Protein AF-A0A9P5CSH1-F1 (afdb_monomer)

InterPro domains:
  IPR000719 Protein kinase domain [PF00069] (2-69)
  IPR000719 Protein kinase domain [PS50011] (1-75)
  IPR011009 Protein kinase-like domain superfamily [SSF56112] (2-69)

pLDDT: mean 89.68, std 12.95, range [42.5, 98.5]

Structure (mmCIF, N/CA/C/O backbone):
data_AF-A0A9P5CSH1-F1
#
_entry.id   AF-A0A9P5CSH1-F1
#
loop_
_atom_site.group_PDB
_atom_site.id
_atom_site.type_symbol
_atom_site.label_atom_id
_atom_site.label_alt_id
_atom_site.label_comp_id
_atom_site.label_asym_id
_atom_site.label_entity_id
_atom_site.label_seq_id
_atom_site.pdbx_PDB_ins_code
_atom_site.Cartn_x
_atom_site.Cartn_y
_atom_site.Cartn_z
_atom_site.occupancy
_atom_site.B_iso_or_equiv
_atom_site.auth_seq_id
_atom_site.auth_comp_id
_atom_site.auth_asym_id
_atom_site.auth_atom_id
_atom_site.pdbx_PDB_model_num
ATOM 1 N N . MET A 1 1 ? -8.690 1.733 10.733 1.00 92.75 1 MET A N 1
ATOM 2 C CA . MET A 1 1 ? -7.402 1.388 10.093 1.00 92.75 1 MET A CA 1
ATOM 3 C C . MET A 1 1 ? -7.578 0.760 8.712 1.00 92.75 1 MET A C 1
ATOM 5 O O . MET A 1 1 ? -7.289 1.448 7.745 1.00 92.75 1 MET A O 1
ATOM 9 N N . LEU A 1 2 ? -8.052 -0.493 8.589 1.00 95.69 2 LEU A N 1
ATOM 10 C CA . LEU A 1 2 ? -8.030 -1.245 7.317 1.00 95.69 2 LEU A CA 1
ATOM 11 C C . LEU A 1 2 ? -8.667 -0.488 6.143 1.00 95.69 2 LEU A C 1
ATOM 13 O O . LEU A 1 2 ? -8.012 -0.315 5.124 1.00 95.69 2 LEU A O 1
ATOM 17 N N . CYS A 1 3 ? -9.887 0.036 6.303 1.00 97.31 3 CYS A N 1
ATOM 18 C CA . CYS A 1 3 ? -10.563 0.778 5.232 1.00 97.31 3 CYS A CA 1
ATOM 19 C C . CYS A 1 3 ? -9.758 1.995 4.749 1.00 97.31 3 CYS A C 1
ATOM 21 O O . CYS A 1 3 ? -9.663 2.221 3.551 1.00 97.31 3 CYS A O 1
ATOM 23 N N . GLN A 1 4 ? -9.130 2.742 5.662 1.00 97.75 4 GLN A N 1
ATOM 24 C CA . GLN A 1 4 ? -8.323 3.915 5.307 1.00 97.75 4 GLN A CA 1
ATOM 25 C C .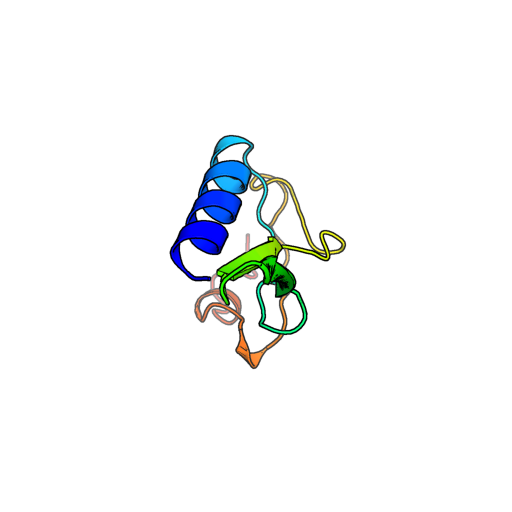 GLN A 1 4 ? -7.021 3.520 4.599 1.00 97.75 4 GLN A C 1
ATOM 27 O O . GLN A 1 4 ? -6.602 4.189 3.660 1.00 97.75 4 GLN A O 1
ATOM 32 N N . MET A 1 5 ? -6.398 2.406 4.999 1.00 98.12 5 MET A N 1
ATOM 33 C CA . MET A 1 5 ? -5.230 1.880 4.286 1.00 98.12 5 MET A CA 1
ATOM 34 C C . MET A 1 5 ? -5.604 1.371 2.897 1.00 98.12 5 MET A C 1
ATOM 36 O O . MET A 1 5 ? -4.893 1.664 1.945 1.00 98.12 5 MET A O 1
ATOM 40 N N . LEU A 1 6 ? -6.747 0.700 2.743 1.00 98.06 6 LEU A N 1
ATOM 41 C CA . LEU A 1 6 ? -7.245 0.301 1.426 1.00 98.06 6 LEU A CA 1
ATOM 42 C C . LEU A 1 6 ? -7.542 1.516 0.537 1.00 98.06 6 LEU A C 1
ATOM 44 O O . LEU A 1 6 ? -7.149 1.505 -0.621 1.00 98.06 6 LEU A O 1
ATOM 48 N N . GLN A 1 7 ? -8.134 2.586 1.077 1.00 98.44 7 GLN A N 1
ATOM 49 C CA . GLN A 1 7 ? -8.338 3.844 0.344 1.00 98.44 7 GLN A CA 1
ATOM 50 C C . GLN A 1 7 ? -7.014 4.478 -0.107 1.00 98.44 7 GLN A C 1
ATOM 52 O O . GLN A 1 7 ? -6.897 4.925 -1.246 1.00 98.44 7 GLN A O 1
ATOM 57 N N . ALA A 1 8 ? -5.995 4.490 0.758 1.00 98.12 8 ALA A N 1
ATOM 58 C CA . ALA A 1 8 ? -4.669 4.981 0.392 1.00 98.12 8 ALA A CA 1
ATOM 59 C C . ALA A 1 8 ? -4.040 4.140 -0.733 1.00 98.12 8 ALA A C 1
ATOM 61 O O . ALA A 1 8 ? -3.486 4.694 -1.681 1.00 98.12 8 ALA A O 1
ATOM 62 N N . LEU A 1 9 ? -4.148 2.810 -0.660 1.00 97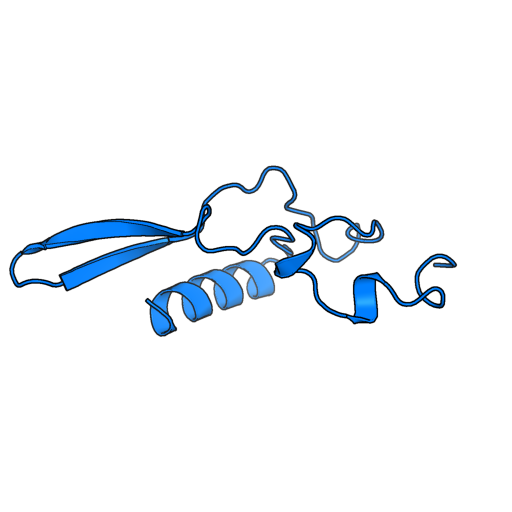.75 9 LEU A N 1
ATOM 63 C CA . LEU A 1 9 ? -3.619 1.906 -1.686 1.00 97.75 9 LEU A CA 1
ATOM 64 C C . LEU A 1 9 ? -4.381 2.001 -3.011 1.00 97.75 9 LEU A C 1
ATOM 66 O O . LEU A 1 9 ? -3.755 1.946 -4.072 1.00 97.75 9 LEU A O 1
ATOM 70 N N . ASP A 1 10 ? -5.697 2.190 -2.963 1.00 98.38 10 ASP A N 1
ATOM 71 C CA . ASP A 1 10 ? -6.529 2.415 -4.145 1.00 98.38 10 ASP A CA 1
ATOM 72 C C . ASP A 1 10 ? -6.114 3.710 -4.859 1.00 98.38 10 ASP A C 1
ATOM 74 O O . ASP A 1 10 ? -5.853 3.718 -6.065 1.00 98.38 10 ASP A O 1
ATOM 78 N N . TYR A 1 11 ? -5.882 4.782 -4.090 1.00 98.50 11 TYR A N 1
ATOM 79 C CA . TYR A 1 11 ? -5.334 6.024 -4.627 1.00 98.50 11 TYR A CA 1
ATOM 80 C C . TYR A 1 11 ? -3.968 5.816 -5.297 1.00 98.50 11 TYR A C 1
ATOM 82 O O . TYR A 1 11 ? -3.794 6.217 -6.449 1.00 98.50 11 TYR A O 1
ATOM 90 N N . LEU A 1 12 ? -3.009 5.151 -4.639 1.00 98.12 12 LEU A N 1
ATOM 91 C CA . LEU A 1 12 ? -1.693 4.883 -5.240 1.00 98.12 12 LEU A CA 1
ATOM 92 C C . LEU A 1 12 ? -1.797 4.065 -6.533 1.00 98.12 12 LEU A C 1
ATOM 94 O O . LEU A 1 12 ? -1.117 4.367 -7.518 1.00 98.12 12 LEU A O 1
ATOM 98 N N . THR A 1 13 ? -2.690 3.077 -6.552 1.00 97.00 13 THR A N 1
ATOM 99 C CA . THR A 1 13 ? -2.958 2.250 -7.732 1.00 97.00 13 THR A CA 1
ATOM 100 C C . THR A 1 13 ? -3.503 3.090 -8.886 1.00 97.00 13 THR A C 1
ATOM 102 O O . THR A 1 13 ? -3.025 2.953 -10.017 1.00 97.00 13 THR A O 1
ATOM 105 N N . SER A 1 14 ? -4.420 4.023 -8.604 1.00 98.25 14 SER A N 1
AT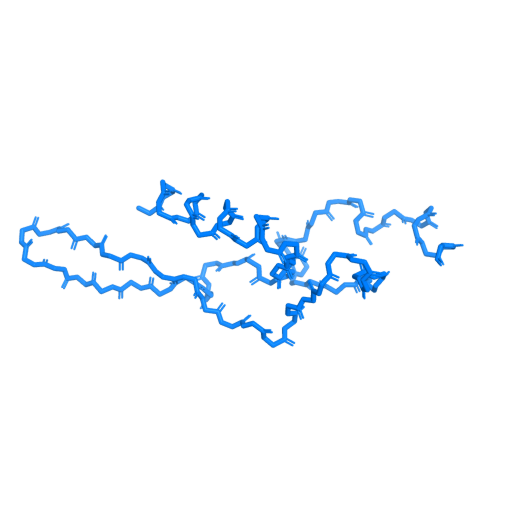OM 106 C CA . SER A 1 14 ? -4.999 4.928 -9.608 1.00 98.25 14 SER A CA 1
ATOM 107 C C . SER A 1 14 ? -3.945 5.785 -10.325 1.00 98.25 14 SER A C 1
ATOM 109 O O . SER A 1 14 ? -4.053 6.030 -11.527 1.00 98.25 14 SER A O 1
ATOM 111 N N . ILE A 1 15 ? -2.865 6.152 -9.625 1.00 97.81 15 ILE A N 1
ATOM 112 C CA . ILE A 1 15 ? -1.737 6.927 -10.167 1.00 97.81 15 ILE A CA 1
ATOM 113 C C . ILE A 1 15 ? -0.531 6.057 -10.557 1.00 97.81 15 ILE A C 1
ATOM 115 O O . ILE A 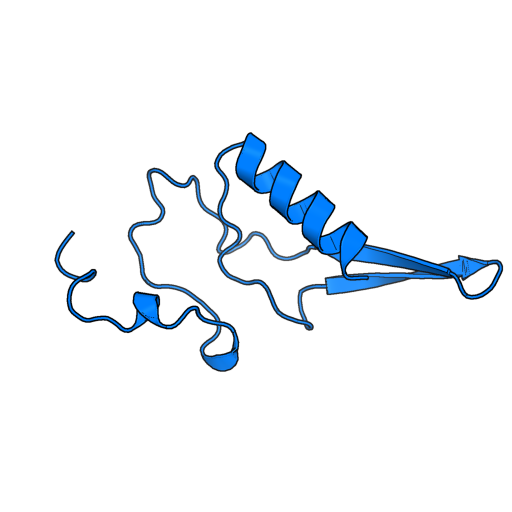1 15 ? 0.551 6.578 -10.837 1.00 97.81 15 ILE A O 1
ATOM 119 N N . ARG A 1 16 ? -0.708 4.729 -10.614 1.00 97.06 16 ARG A N 1
ATOM 120 C CA . ARG A 1 16 ? 0.319 3.745 -11.000 1.00 97.06 16 ARG A CA 1
ATOM 121 C C . ARG A 1 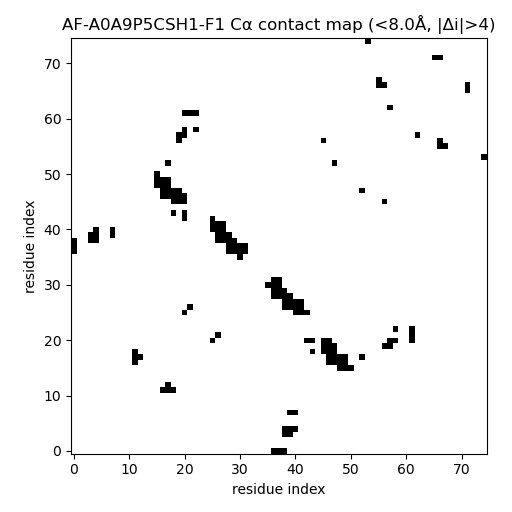16 ? 1.589 3.815 -10.141 1.00 97.06 16 ARG A C 1
ATOM 123 O O . ARG A 1 16 ? 2.689 3.620 -10.663 1.00 97.06 16 ARG A O 1
ATOM 130 N N . ILE A 1 17 ? 1.454 4.070 -8.840 1.00 97.12 17 ILE A N 1
ATOM 131 C CA . ILE A 1 17 ? 2.549 4.024 -7.862 1.00 97.12 17 ILE A CA 1
ATOM 132 C C . ILE A 1 17 ? 2.424 2.762 -7.009 1.00 97.12 17 ILE A C 1
ATOM 134 O O . ILE A 1 17 ? 1.360 2.449 -6.489 1.00 97.12 17 ILE A O 1
ATOM 138 N N . VAL A 1 18 ? 3.541 2.062 -6.824 1.00 94.75 18 VAL A N 1
ATOM 139 C CA . VAL A 1 18 ? 3.664 0.940 -5.891 1.00 94.75 18 VAL A CA 1
ATOM 140 C C . VAL A 1 18 ? 4.450 1.414 -4.673 1.00 94.75 18 VAL A C 1
ATOM 142 O O . VAL A 1 18 ? 5.556 1.932 -4.829 1.00 94.75 18 VAL A O 1
ATOM 145 N N . HIS A 1 19 ? 3.904 1.233 -3.464 1.00 96.06 19 HIS A N 1
ATOM 146 C CA . HIS A 1 19 ? 4.543 1.695 -2.222 1.00 96.06 19 HIS A CA 1
ATOM 147 C C . HIS A 1 19 ? 5.797 0.883 -1.848 1.00 96.06 19 HIS A C 1
ATOM 149 O O . HIS A 1 19 ? 6.800 1.438 -1.405 1.00 96.06 19 HIS A O 1
ATOM 155 N N . ARG A 1 20 ? 5.736 -0.445 -2.034 1.00 93.81 20 ARG A N 1
ATOM 156 C CA . ARG A 1 20 ? 6.802 -1.447 -1.789 1.00 93.81 20 ARG A CA 1
ATOM 157 C C . ARG A 1 20 ? 7.308 -1.599 -0.343 1.00 93.81 20 ARG A C 1
ATOM 159 O O . ARG A 1 20 ? 8.029 -2.550 -0.058 1.00 93.81 20 ARG A O 1
ATOM 166 N N . ASN A 1 21 ? 6.886 -0.741 0.589 1.00 94.81 21 ASN A N 1
ATOM 167 C CA . ASN A 1 21 ? 7.283 -0.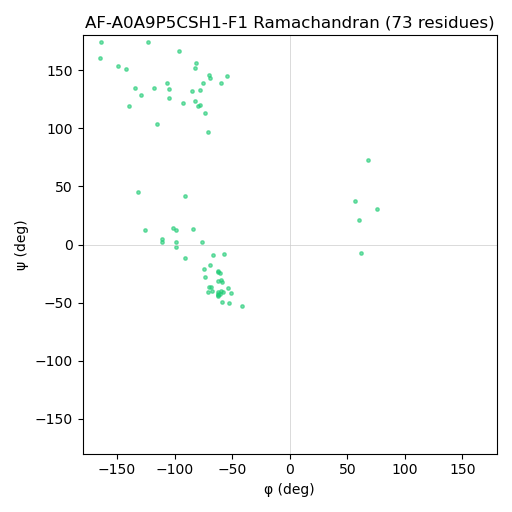807 2.004 1.00 94.81 21 ASN A CA 1
ATOM 168 C C . ASN A 1 21 ? 6.093 -0.695 2.980 1.00 94.81 21 ASN A C 1
ATOM 170 O O . ASN A 1 21 ? 6.118 0.109 3.911 1.00 94.81 21 ASN A O 1
ATOM 174 N N . ILE A 1 22 ? 4.999 -1.419 2.712 1.00 95.62 22 ILE A N 1
ATOM 175 C CA . ILE A 1 22 ? 3.805 -1.412 3.577 1.00 95.62 22 ILE A CA 1
ATOM 176 C C . ILE A 1 22 ? 4.076 -2.293 4.796 1.00 95.62 22 ILE A C 1
ATOM 178 O O . ILE A 1 22 ? 4.342 -3.480 4.648 1.00 95.62 22 ILE A O 1
ATOM 182 N N . LYS A 1 23 ? 4.005 -1.699 5.986 1.00 95.31 23 LYS A N 1
ATOM 183 C CA . LYS A 1 23 ? 4.228 -2.356 7.278 1.00 95.31 23 LYS A CA 1
ATOM 184 C C . LYS A 1 23 ? 3.704 -1.475 8.421 1.00 95.31 23 LYS A C 1
ATOM 186 O O . LYS A 1 23 ? 3.540 -0.273 8.193 1.00 95.31 23 LYS A O 1
ATOM 191 N N . P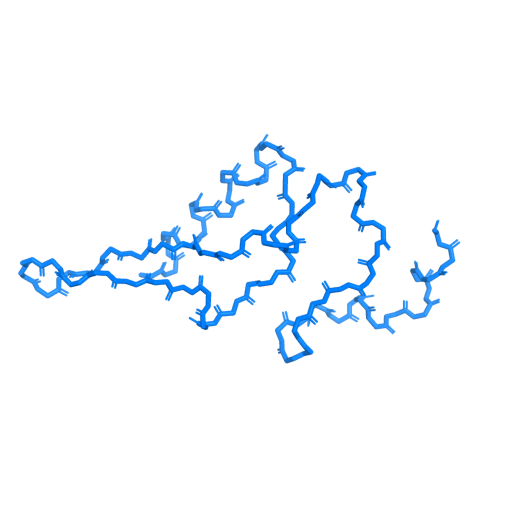RO A 1 24 ? 3.449 -2.015 9.626 1.00 95.94 24 PRO A N 1
ATOM 192 C CA . PRO A 1 24 ? 2.921 -1.250 10.756 1.00 95.94 24 PRO A CA 1
ATOM 193 C C . PRO A 1 24 ? 3.736 0.002 11.099 1.00 95.94 24 PRO A C 1
ATOM 195 O O . PRO A 1 24 ? 3.162 1.045 11.387 1.00 95.94 24 PRO A O 1
ATOM 198 N N . GLU A 1 25 ? 5.064 -0.058 10.992 1.00 96.75 25 GLU A N 1
ATOM 199 C CA . GLU A 1 25 ? 5.971 1.066 11.264 1.00 96.75 25 GLU A CA 1
ATOM 200 C C . GLU A 1 25 ? 5.742 2.251 10.309 1.00 96.75 25 GLU A C 1
ATOM 202 O O . GLU A 1 25 ? 6.045 3.400 10.639 1.00 96.75 25 GLU A O 1
ATOM 207 N N . ASN A 1 26 ? 5.174 1.969 9.133 1.00 97.31 26 ASN A N 1
ATOM 208 C CA . ASN A 1 26 ? 4.853 2.938 8.094 1.00 97.31 26 ASN A CA 1
ATOM 209 C C . ASN A 1 26 ? 3.363 3.321 8.057 1.00 97.31 26 ASN A C 1
ATOM 211 O O . ASN A 1 26 ? 2.910 3.950 7.100 1.00 97.31 26 ASN A O 1
ATOM 215 N N . ILE A 1 27 ? 2.603 2.998 9.104 1.00 97.81 27 ILE A N 1
ATOM 216 C CA . ILE A 1 27 ? 1.220 3.442 9.275 1.00 97.81 27 ILE A CA 1
ATOM 217 C C . ILE A 1 27 ? 1.169 4.339 10.506 1.00 97.81 27 ILE A C 1
ATOM 219 O O . ILE A 1 27 ? 1.217 3.881 11.646 1.00 97.81 27 ILE A O 1
ATOM 223 N N . LEU A 1 28 ? 1.078 5.643 10.269 1.00 97.75 28 LEU A N 1
ATOM 224 C CA . LEU A 1 28 ? 0.879 6.619 11.332 1.00 97.75 28 LEU A CA 1
ATOM 225 C C . LEU A 1 28 ? -0.585 6.687 11.712 1.00 97.75 28 LEU A C 1
ATOM 227 O O . LEU A 1 28 ? -1.462 6.397 10.897 1.00 97.75 28 LEU A O 1
ATOM 231 N N . TYR A 1 29 ? -0.844 7.127 12.936 1.00 97.12 29 TYR A N 1
ATOM 232 C CA . TYR A 1 29 ? -2.186 7.477 13.351 1.00 97.12 29 TYR A CA 1
ATOM 233 C C . TYR A 1 29 ? -2.190 8.696 14.264 1.00 97.12 29 TYR A C 1
ATOM 235 O O . TYR A 1 29 ? -1.240 8.946 15.007 1.00 97.12 29 TYR A O 1
ATOM 243 N N . VAL A 1 30 ? -3.295 9.429 14.215 1.00 96.81 30 VAL A N 1
ATOM 244 C CA . VAL A 1 30 ? -3.633 10.500 15.149 1.00 96.81 30 VAL A CA 1
ATOM 245 C C . VAL A 1 30 ? -4.912 10.092 15.863 1.00 96.81 30 VAL A C 1
ATOM 247 O O . VAL A 1 30 ? -5.842 9.592 15.226 1.00 96.81 30 VAL A O 1
ATOM 250 N N . ARG A 1 31 ? -4.940 10.257 17.188 1.00 96.25 31 ARG A N 1
ATOM 251 C CA . ARG A 1 31 ? -6.157 10.065 17.979 1.00 96.25 31 ARG A CA 1
ATOM 252 C C . ARG A 1 31 ? -6.989 11.338 17.903 1.00 96.25 31 ARG A C 1
ATOM 254 O O . ARG A 1 31 ? -6.516 12.409 18.269 1.00 96.25 31 ARG A O 1
ATOM 261 N N . GLU A 1 32 ? -8.218 11.178 17.457 1.00 94.50 32 GLU A N 1
ATOM 262 C CA . GLU A 1 32 ? -9.230 12.219 17.367 1.00 94.50 32 GLU A CA 1
ATOM 263 C C . GLU A 1 32 ? -10.142 12.178 18.610 1.00 94.50 32 GLU A C 1
ATOM 265 O O . GLU A 1 32 ? -10.139 11.193 19.363 1.00 94.50 32 GLU A O 1
ATOM 270 N N . PRO A 1 33 ? -10.961 13.218 18.844 1.00 94.00 33 PRO A N 1
ATOM 271 C CA . PRO A 1 33 ? -12.005 13.174 19.862 1.00 94.00 33 PRO A CA 1
ATOM 272 C C . PRO A 1 33 ? -12.952 11.976 19.676 1.00 94.00 33 PRO A C 1
ATOM 274 O O . PRO A 1 33 ? -13.281 11.588 18.556 1.00 94.00 33 PRO A O 1
ATOM 277 N N . GLY A 1 34 ? -13.425 11.403 20.786 1.00 93.25 34 GLY A N 1
ATOM 278 C CA . GLY A 1 34 ? -14.377 10.286 20.754 1.00 93.25 34 GLY A CA 1
ATOM 279 C C . GLY A 1 34 ? -13.764 8.930 20.387 1.00 93.25 34 GLY A C 1
ATOM 280 O O . GLY A 1 34 ? -14.445 8.112 19.776 1.00 93.25 34 GLY A O 1
ATOM 281 N N . ASP A 1 35 ? -12.492 8.701 20.735 1.00 89.25 35 ASP A N 1
ATOM 282 C CA . ASP A 1 35 ? -11.756 7.443 20.500 1.00 89.25 35 ASP A CA 1
ATOM 283 C C . ASP A 1 35 ? -11.632 7.021 19.027 1.00 89.25 35 ASP A C 1
ATOM 285 O O . ASP A 1 35 ? -11.334 5.868 18.703 1.00 89.25 35 ASP A O 1
ATOM 289 N N . GLN A 1 36 ? -11.792 7.973 18.110 1.00 93.62 36 GLN A N 1
ATOM 290 C CA . GLN A 1 36 ? -11.527 7.749 16.697 1.00 93.62 36 GLN A CA 1
ATOM 291 C C . GLN A 1 36 ? -10.031 7.884 16.395 1.00 93.62 36 GLN A C 1
ATOM 293 O O . GLN A 1 36 ? -9.298 8.610 17.066 1.00 93.62 36 GLN A O 1
ATOM 298 N N . CYS A 1 37 ? -9.572 7.184 15.357 1.00 96.44 37 CYS A N 1
ATOM 299 C CA . CYS A 1 37 ? -8.200 7.284 14.869 1.00 96.44 37 CYS A CA 1
ATOM 300 C C . CYS A 1 37 ? -8.187 7.539 13.360 1.00 96.44 37 CYS A C 1
ATOM 302 O O . CYS A 1 37 ? -8.780 6.775 12.586 1.00 96.44 37 CYS A O 1
ATOM 304 N N . THR A 1 38 ? -7.446 8.564 12.949 1.00 97.00 38 THR A N 1
ATOM 305 C CA . THR A 1 38 ? -7.106 8.838 11.549 1.00 97.00 38 THR A CA 1
ATOM 306 C C . THR A 1 38 ? -5.766 8.183 11.241 1.00 97.00 38 THR A C 1
ATOM 308 O O . THR A 1 38 ? -4.779 8.493 11.897 1.00 97.00 38 THR A O 1
ATOM 311 N N . PHE A 1 39 ? -5.716 7.283 10.261 1.00 97.94 39 PHE A N 1
ATOM 312 C CA . PHE A 1 39 ? -4.526 6.534 9.861 1.00 97.94 39 PHE A CA 1
ATOM 313 C C . PHE A 1 39 ? -3.973 7.059 8.534 1.00 97.94 39 PHE A C 1
ATOM 315 O O . PHE A 1 39 ? -4.727 7.329 7.601 1.00 97.94 39 PHE A O 1
ATOM 322 N N . GLN A 1 40 ? -2.650 7.159 8.428 1.00 97.31 40 GLN A N 1
ATOM 323 C CA . GLN A 1 40 ? -1.953 7.678 7.252 1.00 97.31 40 GLN A CA 1
ATOM 324 C C . GLN A 1 40 ? -0.775 6.778 6.881 1.00 97.31 40 GLN A C 1
ATOM 326 O O . GLN A 1 40 ? 0.012 6.380 7.739 1.00 97.31 40 GLN A O 1
ATOM 331 N N . LEU A 1 41 ? -0.641 6.476 5.590 1.00 98.06 41 LEU A N 1
ATOM 332 C CA . LEU A 1 41 ? 0.511 5.756 5.054 1.00 98.06 41 LEU A CA 1
ATOM 333 C C . LEU A 1 41 ? 1.703 6.718 4.914 1.00 98.06 41 LEU A C 1
ATOM 335 O O . LEU A 1 41 ? 1.547 7.815 4.376 1.00 98.06 41 LEU A O 1
ATOM 339 N N . ARG A 1 42 ? 2.889 6.313 5.379 1.00 97.00 42 ARG A N 1
ATOM 340 C CA . ARG A 1 42 ? 4.140 7.090 5.275 1.00 97.00 42 ARG A CA 1
ATOM 341 C C . ARG A 1 42 ? 5.239 6.308 4.555 1.00 97.00 42 ARG A C 1
ATOM 343 O O . ARG A 1 42 ? 5.133 5.103 4.377 1.00 97.00 42 ARG A O 1
ATOM 350 N N . ASP A 1 43 ? 6.352 7.008 4.323 1.00 96.00 43 ASP A N 1
ATOM 351 C CA . ASP A 1 43 ? 7.630 6.459 3.844 1.00 96.00 43 ASP A CA 1
ATOM 352 C C . ASP A 1 43 ? 7.590 5.928 2.402 1.00 96.00 43 ASP A C 1
ATOM 354 O O . ASP A 1 43 ? 7.693 4.738 2.110 1.00 96.00 43 ASP A O 1
ATOM 358 N N . PHE A 1 44 ? 7.536 6.887 1.477 1.00 96.19 44 PHE A N 1
ATOM 359 C CA . PHE A 1 44 ? 7.584 6.662 0.035 1.00 96.19 44 PHE A CA 1
ATOM 360 C C . PHE A 1 44 ? 9.015 6.529 -0.512 1.00 96.19 44 PHE A C 1
ATOM 362 O O . PHE A 1 44 ? 9.212 6.574 -1.724 1.00 96.19 44 PHE A O 1
ATOM 369 N N . SER A 1 45 ? 10.027 6.357 0.347 1.00 94.19 45 SER A N 1
ATOM 370 C CA . SER A 1 45 ? 11.436 6.265 -0.075 1.00 94.19 45 SER A CA 1
ATOM 371 C C . SER A 1 45 ? 11.693 5.102 -1.038 1.00 94.19 45 SER A C 1
ATOM 373 O O . SER A 1 45 ? 12.533 5.196 -1.932 1.00 94.19 45 SER A O 1
ATOM 375 N N . LEU A 1 46 ? 10.921 4.021 -0.893 1.00 93.31 46 LEU A N 1
ATOM 376 C CA . LEU A 1 46 ? 10.949 2.856 -1.773 1.00 93.31 46 LEU A CA 1
ATOM 377 C C . LEU A 1 46 ? 9.836 2.871 -2.819 1.00 93.31 46 LEU A C 1
ATOM 379 O O . LEU A 1 46 ? 9.734 1.932 -3.604 1.00 93.31 46 LEU A O 1
ATOM 383 N N . SER A 1 47 ? 9.001 3.904 -2.875 1.00 95.25 47 SER A N 1
ATOM 384 C CA . SER A 1 47 ? 7.910 3.945 -3.843 1.00 95.25 47 SER A CA 1
ATOM 385 C C . SER A 1 47 ? 8.425 4.122 -5.265 1.00 95.25 47 SER A C 1
ATOM 387 O O . SER A 1 47 ? 9.439 4.776 -5.509 1.00 95.25 47 SER A O 1
ATOM 389 N N . LYS A 1 48 ? 7.734 3.515 -6.230 1.00 94.94 48 LYS A N 1
ATOM 390 C CA . LYS A 1 48 ? 8.112 3.616 -7.642 1.00 94.94 48 LYS A CA 1
ATOM 391 C C . LYS A 1 48 ? 6.895 3.531 -8.544 1.00 94.94 48 LYS A C 1
ATOM 393 O O . LYS A 1 48 ? 5.887 2.925 -8.184 1.00 94.94 48 LYS A O 1
ATOM 398 N N . ARG A 1 49 ? 6.988 4.133 -9.731 1.00 95.69 49 ARG A N 1
ATOM 399 C CA . ARG A 1 49 ? 5.994 3.906 -10.786 1.00 95.69 49 ARG A CA 1
ATOM 400 C C . ARG A 1 49 ? 5.985 2.420 -11.130 1.00 95.69 49 ARG A C 1
ATOM 402 O O . ARG A 1 49 ? 7.056 1.831 -11.249 1.00 95.69 49 ARG A O 1
ATOM 409 N N . LEU A 1 50 ? 4.800 1.851 -11.337 1.00 90.12 50 LEU A N 1
ATOM 410 C CA . LEU A 1 50 ? 4.614 0.431 -11.652 1.00 90.12 50 LEU A CA 1
ATOM 411 C C . LEU A 1 50 ? 5.503 -0.017 -12.822 1.00 90.12 50 LEU A C 1
ATOM 413 O O . LEU A 1 50 ? 6.159 -1.044 -12.735 1.00 90.12 50 LEU A O 1
ATOM 417 N N . ALA A 1 51 ? 5.606 0.814 -13.862 1.00 89.75 51 ALA A N 1
ATOM 418 C CA . ALA A 1 51 ? 6.432 0.555 -15.041 1.00 89.75 51 ALA A CA 1
ATOM 419 C C . ALA A 1 51 ? 7.954 0.534 -14.790 1.00 89.75 51 ALA A C 1
ATOM 421 O O . ALA A 1 51 ? 8.694 0.210 -15.700 1.00 89.75 51 ALA A O 1
ATOM 422 N N . ALA A 1 52 ? 8.430 0.929 -13.606 1.00 88.44 52 ALA A N 1
ATOM 423 C CA . ALA A 1 52 ? 9.853 0.947 -13.250 1.00 88.44 52 ALA A CA 1
ATOM 424 C C . ALA A 1 52 ? 10.142 0.156 -11.957 1.00 88.44 52 ALA A C 1
ATOM 426 O O . ALA A 1 52 ? 11.209 0.307 -11.348 1.00 88.44 52 ALA A O 1
ATOM 427 N N . ALA A 1 53 ? 9.170 -0.634 -11.489 1.00 84.06 53 ALA A N 1
ATOM 428 C CA . ALA A 1 53 ? 9.219 -1.405 -10.250 1.00 84.06 53 ALA A CA 1
ATOM 429 C C . ALA A 1 53 ? 9.781 -2.826 -10.467 1.00 84.06 53 ALA A C 1
ATOM 431 O O . ALA A 1 53 ? 9.273 -3.782 -9.900 1.00 84.06 53 ALA A O 1
ATOM 432 N N . GLU A 1 54 ? 10.836 -2.947 -11.274 1.00 77.38 54 GLU A N 1
ATOM 433 C CA . GLU A 1 54 ? 11.478 -4.222 -11.646 1.00 77.38 54 GLU A CA 1
ATOM 434 C C . GLU A 1 54 ? 12.318 -4.820 -10.505 1.00 77.38 54 GLU A C 1
ATOM 436 O O . GLU A 1 54 ? 12.590 -6.014 -10.467 1.00 77.38 54 GLU A O 1
ATOM 441 N N . THR A 1 55 ? 12.730 -3.995 -9.534 1.00 80.94 55 THR A N 1
ATOM 442 C CA . THR A 1 55 ? 13.592 -4.451 -8.441 1.00 80.94 55 THR A CA 1
ATOM 443 C C . THR A 1 55 ? 12.809 -5.080 -7.293 1.00 80.94 55 THR A C 1
ATOM 445 O O . THR A 1 55 ? 11.880 -4.476 -6.746 1.00 80.94 55 THR A O 1
ATOM 448 N N . VAL A 1 56 ? 13.282 -6.248 -6.853 1.00 79.25 56 VAL A N 1
ATOM 449 C CA . VAL A 1 56 ? 12.846 -6.916 -5.623 1.00 79.25 56 VAL A CA 1
ATOM 450 C C . VAL A 1 56 ? 13.357 -6.134 -4.412 1.00 79.25 56 VAL A C 1
ATOM 452 O O . VAL A 1 56 ? 14.511 -6.259 -4.006 1.00 79.25 56 VAL A O 1
ATOM 455 N N . ILE A 1 57 ? 12.505 -5.275 -3.851 1.00 83.69 57 ILE A N 1
ATOM 456 C CA . ILE A 1 57 ? 12.810 -4.482 -2.656 1.00 83.69 57 ILE A CA 1
ATOM 457 C C . ILE A 1 57 ? 11.574 -4.449 -1.762 1.00 83.69 57 ILE A C 1
ATOM 459 O O . ILE A 1 57 ? 10.532 -3.935 -2.168 1.00 83.69 57 ILE A O 1
ATOM 463 N N . SER A 1 58 ? 11.699 -4.961 -0.537 1.00 85.06 58 SER A N 1
ATOM 464 C CA . SER A 1 58 ? 10.693 -4.814 0.516 1.00 85.06 58 SER A CA 1
ATOM 465 C C . SER A 1 58 ? 11.270 -5.163 1.894 1.00 85.06 58 SER A C 1
ATOM 467 O O . SER A 1 58 ? 12.403 -5.630 2.006 1.00 85.06 58 SER A O 1
ATOM 469 N N . THR A 1 59 ? 10.484 -4.958 2.954 1.00 85.81 59 THR A N 1
ATOM 470 C CA . THR A 1 59 ? 10.806 -5.477 4.291 1.00 85.81 59 THR A CA 1
ATOM 471 C C . THR A 1 59 ? 10.413 -6.958 4.351 1.00 85.81 59 THR A C 1
ATOM 473 O O . THR A 1 59 ? 9.238 -7.269 4.204 1.00 85.81 59 THR A O 1
ATOM 476 N N . TYR A 1 60 ? 11.376 -7.855 4.600 1.00 85.88 60 TYR A N 1
ATOM 477 C CA . TYR A 1 60 ? 11.244 -9.319 4.462 1.00 85.88 60 TYR A CA 1
ATOM 478 C C . TYR A 1 60 ? 9.917 -9.923 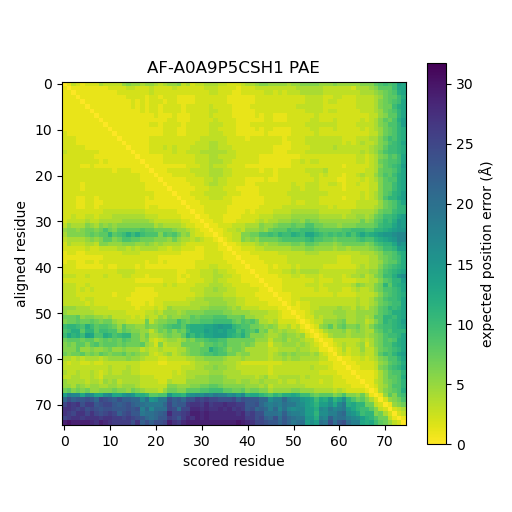4.965 1.00 85.88 60 TYR A C 1
ATOM 480 O O . TYR A 1 60 ? 9.237 -10.601 4.207 1.00 85.88 60 TYR A O 1
ATOM 488 N N . TYR A 1 61 ? 9.508 -9.640 6.208 1.00 91.25 61 TYR A N 1
ATOM 489 C CA . TYR A 1 61 ? 8.290 -10.220 6.803 1.00 91.25 61 TYR A CA 1
ATOM 490 C C . TYR A 1 61 ? 6.969 -9.724 6.195 1.00 91.25 61 TYR A C 1
ATOM 492 O O . TYR A 1 61 ? 5.935 -10.353 6.397 1.00 91.25 61 TYR A O 1
ATOM 500 N N . 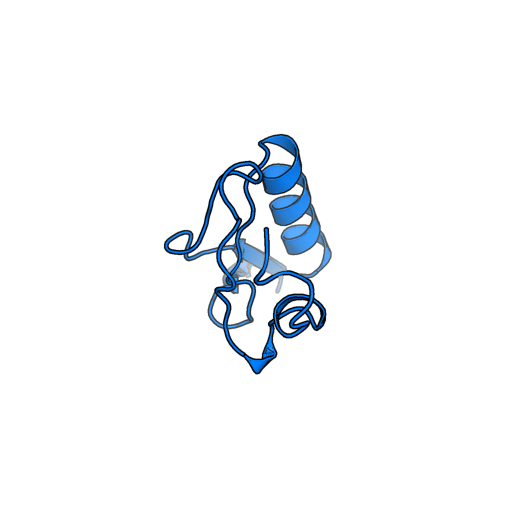TYR A 1 62 ? 6.997 -8.602 5.476 1.00 92.12 62 TYR A N 1
ATOM 501 C CA . TYR A 1 62 ? 5.830 -7.991 4.832 1.00 92.12 62 TYR A CA 1
ATOM 502 C C . TYR A 1 62 ? 5.904 -8.081 3.301 1.00 92.12 62 TYR A C 1
ATOM 504 O O . TYR A 1 62 ? 5.063 -7.518 2.600 1.00 92.12 62 TYR A O 1
ATOM 512 N N . ALA A 1 63 ? 6.930 -8.757 2.781 1.00 89.81 63 ALA A N 1
ATOM 513 C CA . ALA A 1 63 ? 7.141 -8.958 1.361 1.00 89.81 63 ALA A CA 1
ATOM 514 C C . ALA A 1 63 ? 6.167 -10.015 0.823 1.00 89.81 63 ALA A C 1
ATOM 516 O O . ALA A 1 63 ? 5.937 -11.047 1.454 1.00 89.81 63 ALA A O 1
ATOM 517 N N . ALA A 1 64 ? 5.615 -9.762 -0.362 1.00 88.69 64 ALA A N 1
ATOM 518 C CA . ALA A 1 64 ? 4.797 -10.740 -1.062 1.00 88.69 64 ALA A CA 1
ATOM 519 C C . ALA A 1 64 ? 5.675 -11.919 -1.549 1.00 88.69 64 ALA A C 1
ATOM 521 O O . ALA A 1 64 ? 6.833 -11.694 -1.911 1.00 88.69 64 ALA A O 1
ATOM 522 N N . PRO A 1 65 ? 5.184 -13.171 -1.528 1.00 87.06 65 PRO A N 1
ATOM 523 C CA . PRO A 1 65 ? 6.003 -14.360 -1.781 1.00 87.06 65 PRO A CA 1
ATOM 524 C C . PRO A 1 65 ? 6.614 -14.403 -3.187 1.00 87.06 65 PRO A C 1
ATOM 526 O O . PRO A 1 65 ? 7.725 -14.903 -3.352 1.00 87.06 65 PRO A O 1
ATOM 529 N N . GLU A 1 66 ? 5.937 -13.839 -4.187 1.00 86.44 66 GLU A N 1
ATOM 530 C CA . GLU A 1 66 ? 6.427 -13.750 -5.561 1.00 86.44 66 GLU A CA 1
ATOM 531 C C . GLU A 1 66 ? 7.737 -12.961 -5.670 1.00 86.44 66 GLU A C 1
ATOM 533 O O . GLU A 1 66 ? 8.537 -13.232 -6.557 1.00 86.44 66 GLU A O 1
ATOM 538 N N . LEU A 1 67 ? 8.030 -12.055 -4.729 1.00 82.19 67 LEU A N 1
ATOM 539 C CA . LEU A 1 67 ? 9.302 -11.326 -4.692 1.00 82.19 67 LEU A CA 1
ATOM 540 C C . LEU A 1 67 ? 10.517 -12.244 -4.501 1.00 82.19 67 LEU A C 1
ATOM 542 O O . LEU A 1 67 ? 11.630 -11.865 -4.856 1.00 82.19 67 LEU A O 1
ATOM 546 N N . PHE A 1 68 ? 10.322 -13.440 -3.950 1.00 80.56 68 PHE A N 1
ATOM 547 C CA . PHE A 1 68 ? 11.380 -14.428 -3.744 1.00 80.56 68 PHE A CA 1
ATOM 548 C C . PHE A 1 68 ? 11.406 -15.498 -4.837 1.00 80.56 68 PHE A C 1
ATOM 550 O O . PHE A 1 68 ? 12.273 -16.374 -4.818 1.00 80.56 68 PHE A O 1
ATOM 557 N N . ASP A 1 69 ? 10.475 -15.439 -5.792 1.00 78.94 69 ASP A N 1
ATOM 558 C CA . ASP A 1 69 ? 10.460 -16.363 -6.910 1.00 78.94 69 ASP A CA 1
ATOM 559 C C . ASP A 1 69 ? 11.584 -16.007 -7.894 1.00 78.94 69 ASP A C 1
ATOM 561 O O . ASP A 1 69 ? 11.580 -14.975 -8.569 1.00 78.94 69 ASP A O 1
ATOM 565 N N . SER A 1 70 ? 12.560 -16.910 -7.996 1.00 58.50 70 SER A N 1
ATOM 566 C CA . SER A 1 70 ? 13.696 -16.849 -8.926 1.00 58.50 70 SER A CA 1
ATOM 567 C C . SER A 1 70 ? 13.311 -16.752 -10.412 1.00 58.50 70 SER A C 1
ATOM 569 O O . SER A 1 70 ? 14.176 -16.550 -11.262 1.00 58.50 70 SER A O 1
ATOM 571 N N . SER A 1 71 ? 12.025 -16.891 -10.734 1.00 58.69 71 SER A N 1
ATOM 572 C CA . SER A 1 71 ? 11.455 -16.693 -12.068 1.00 58.69 71 SER A CA 1
ATOM 573 C C . SER A 1 71 ? 11.361 -15.213 -12.473 1.00 58.69 71 SER A C 1
ATOM 575 O O . SER A 1 71 ? 11.418 -14.909 -13.662 1.00 58.69 71 SER A O 1
ATOM 577 N N . LEU A 1 72 ? 11.238 -14.293 -11.504 1.00 54.53 72 LEU A N 1
ATOM 578 C CA . LEU A 1 72 ? 11.091 -12.847 -11.740 1.00 54.53 72 LEU A CA 1
ATOM 579 C C . LEU A 1 72 ? 12.423 -12.086 -11.784 1.00 54.53 72 LEU A C 1
ATOM 581 O O . LEU A 1 72 ? 12.451 -10.951 -12.241 1.00 54.53 72 LEU A O 1
ATOM 585 N N . SER A 1 73 ? 13.539 -12.702 -11.381 1.00 43.94 73 SER A N 1
ATOM 586 C CA . SER A 1 73 ? 14.882 -12.098 -11.469 1.00 43.94 73 SER A CA 1
ATOM 587 C C . SER A 1 73 ? 15.476 -12.090 -12.888 1.00 43.94 73 SER A C 1
ATOM 589 O O . SER A 1 73 ? 16.626 -11.690 -13.070 1.00 43.94 73 SER A O 1
ATOM 591 N N . LYS A 1 74 ? 14.713 -12.570 -13.882 1.00 42.50 74 LYS A N 1
ATOM 592 C CA . LYS A 1 74 ? 15.093 -12.658 -15.303 1.00 42.50 74 LYS A CA 1
ATOM 593 C C . LYS A 1 74 ? 14.324 -11.701 -16.223 1.00 42.50 74 LYS A C 1
ATOM 595 O O . LYS A 1 74 ? 14.541 -11.761 -17.433 1.00 42.50 74 LYS A O 1
ATOM 600 N N . LEU A 1 75 ? 13.440 -10.868 -15.677 1.00 44.25 75 LEU A N 1
ATOM 601 C CA . LEU A 1 75 ? 12.884 -9.706 -16.379 1.00 44.25 75 LEU A CA 1
ATOM 602 C C . LEU A 1 75 ? 13.705 -8.468 -16.017 1.00 44.25 75 LEU A C 1
ATOM 604 O O . LEU A 1 75 ? 13.883 -7.632 -16.925 1.00 44.25 75 LEU A O 1
#

Foldseek 3Di:
DVVLVVVVVVVCVVVQKDQQEDDPVQWDWDQDPPRDIDIDGDDSVVMDRNVPNLDLDYDVVPGDPVSVPPVSPVD

Sequence (75 aa):
MLCQMLQALDYLTSIRIVHRNIKPENILYVREPGDQCTFQLRDFSLSKRLAAAETVISTYYYAAPELFDSSLSKL

Solvent-accessible surface area (backbone atoms only — not comparable to full-atom values): 4722 Å² total; per-residue (Å²): 97,70,71,53,53,50,51,53,50,50,53,33,52,76,72,43,40,41,53,54,47,73,48,73,94,30,48,47,72,46,81,46,84,89,86,39,66,54,60,45,85,50,70,63,86,64,40,36,46,56,96,70,55,79,69,83,63,57,54,77,95,63,44,62,73,69,68,73,40,78,77,61,80,77,117

Organism: Cryphonectria parasitica (strain ATCC 38755 / EP155) (NCBI:txid660469)

Radius of gyration: 14.52 Å; Cα contacts (8 Å, |Δi|>4): 79; chains: 1; bounding box: 30×30×37 Å

Nearest PDB structures (foldseek):
  6kyq-assembly2_B  TM=9.009E-01  e=1.271E-04  Homo sapiens
  6kyr-assembly2_B  TM=8.978E-01  e=1.271E-04  Homo sapiens
  5jzn-assembly1_A  TM=8.944E-01  e=2.919E-04  Homo sapiens
  5jzj-assembly2_B  TM=8.564E-01  e=3.128E-04  Homo sapiens
  5jzj-assembly1_A  TM=8.887E-01  e=4.740E-04  Homo sapiens

Mean predicted aligned error: 5.14 Å

Secondary structure (DSSP, 8-state):
-HHHHHHHHHHHHHTTEE----SGGGEEEEEPGGG-EEEEE--GGG-EEGGG--S--S-GGGS-GGGG-TTGGG-